Protein AF-A0A485B9A1-F1 (afdb_monomer_lite)

Secondary structure (DSSP, 8-state):
--TTHHHHHHHHHHTGGG-EEE---TTPPPPTT-EE-SS-EEEEEEES-EEETTS-GGG-EE-TTEEEEE-TT-EE-EE--SSEEEEEEEE-SSEEEEEEEEE-SS-EEEEEEEEE--S-THHHHHHHHHHHHTTS--HHHHHHHHHHHHGGG-

Foldseek 3Di:
DPPCQVVLLVVCLVCLVLAWEDEFDPPDDADPPWDAAQFKKKKAWCADKKFKPRHDPVDRIHHHNYIYIYHGGGTIDIDDPAWTKIWMWTDDPFKIKIWIWTDHPPDIDIDIDIDTPPDDCVLVVLSVVCVVCSVPPDRVSNSVSVSVNSVVVD

Radius of gyration: 14.57 Å; chains: 1; bounding box: 28×36×38 Å

Structure (mmCIF, N/CA/C/O backbone):
data_AF-A0A485B9A1-F1
#
_entry.id   AF-A0A485B9A1-F1
#
loop_
_atom_site.group_PDB
_atom_site.id
_atom_site.type_symbol
_atom_site.label_atom_id
_atom_site.label_alt_id
_atom_site.label_comp_id
_atom_site.label_asym_id
_atom_site.label_entity_id
_atom_site.label_seq_id
_atom_site.pdbx_PDB_ins_code
_atom_site.Cartn_x
_atom_site.Cartn_y
_atom_site.Cartn_z
_atom_site.occupancy
_atom_site.B_iso_or_equiv
_atom_site.auth_seq_id
_atom_site.auth_comp_id
_atom_site.auth_asym_id
_atom_site.auth_atom_id
_atom_site.pdbx_PDB_model_num
ATOM 1 N N . MET A 1 1 ? 5.582 -11.482 15.098 1.00 77.75 1 MET A N 1
ATOM 2 C CA . MET A 1 1 ? 4.990 -12.061 13.875 1.00 77.75 1 MET A CA 1
ATOM 3 C C . MET A 1 1 ? 3.576 -11.532 13.826 1.00 77.75 1 MET A C 1
ATOM 5 O O . MET A 1 1 ? 2.933 -11.562 14.865 1.00 77.75 1 MET A O 1
ATOM 9 N N . ILE A 1 2 ? 3.158 -10.966 12.702 1.00 90.38 2 ILE A N 1
ATOM 10 C CA . ILE A 1 2 ? 1.819 -10.395 12.544 1.00 90.38 2 ILE A CA 1
ATOM 11 C C . ILE A 1 2 ? 0.870 -11.570 12.298 1.00 90.38 2 ILE A C 1
ATOM 13 O O . ILE A 1 2 ? 0.998 -12.242 11.274 1.00 90.38 2 ILE A O 1
ATOM 17 N N . ALA A 1 3 ? -0.001 -11.875 13.260 1.00 89.00 3 ALA A N 1
ATOM 18 C CA . ALA A 1 3 ? -0.775 -13.119 13.260 1.00 89.00 3 ALA A CA 1
ATOM 19 C C . ALA A 1 3 ? -1.808 -13.186 12.121 1.00 89.00 3 ALA A C 1
ATOM 21 O O . ALA A 1 3 ? -1.999 -14.241 11.525 1.00 89.00 3 ALA A O 1
ATOM 22 N N . ASP A 1 4 ? -2.424 -12.053 11.793 1.00 92.69 4 ASP A N 1
ATOM 23 C CA . ASP A 1 4 ? -3.488 -11.910 10.795 1.00 92.69 4 ASP A CA 1
ATOM 24 C C . ASP A 1 4 ? -2.976 -11.543 9.389 1.00 92.69 4 ASP A C 1
ATOM 26 O O . ASP A 1 4 ? -3.759 -11.422 8.447 1.00 92.69 4 ASP A O 1
ATOM 30 N N . LEU A 1 5 ? -1.656 -11.404 9.203 1.00 93.69 5 LEU A N 1
ATOM 31 C CA . LEU A 1 5 ? -1.070 -11.017 7.915 1.00 93.69 5 LEU A CA 1
ATOM 32 C C . LEU A 1 5 ? -1.454 -11.957 6.753 1.00 93.69 5 LEU A C 1
ATOM 34 O O 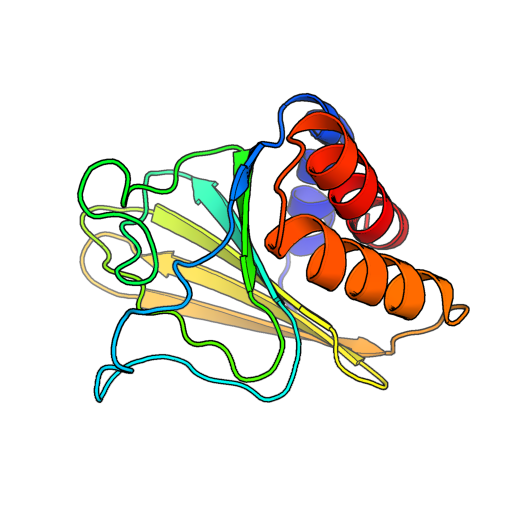. LEU A 1 5 ? -1.825 -11.433 5.701 1.00 93.69 5 LEU A O 1
ATOM 38 N N . PRO A 1 6 ? -1.406 -13.301 6.888 1.00 93.44 6 PRO A N 1
ATOM 39 C CA . PRO A 1 6 ? -1.796 -14.196 5.794 1.00 93.44 6 PRO A CA 1
ATOM 40 C C . PRO A 1 6 ? -3.261 -14.017 5.375 1.00 93.44 6 PRO A C 1
ATOM 42 O O . PRO A 1 6 ? -3.566 -13.983 4.185 1.00 93.44 6 PRO A O 1
ATOM 45 N N . GLU A 1 7 ? -4.164 -13.834 6.341 1.00 94.56 7 GLU A N 1
ATOM 46 C CA . GLU A 1 7 ? -5.589 -13.612 6.077 1.00 94.56 7 GLU A CA 1
ATOM 47 C C . GLU A 1 7 ? -5.821 -12.289 5.336 1.00 94.56 7 GLU A C 1
ATOM 49 O O . GLU A 1 7 ? -6.559 -12.242 4.349 1.00 94.56 7 GLU A O 1
ATOM 54 N N . ILE A 1 8 ? -5.134 -11.224 5.760 1.00 94.38 8 ILE A N 1
ATOM 55 C CA . ILE A 1 8 ? -5.189 -9.916 5.102 1.00 94.38 8 ILE A CA 1
ATOM 56 C C . ILE A 1 8 ? -4.702 -10.011 3.652 1.00 94.38 8 ILE A C 1
ATOM 58 O O . ILE A 1 8 ? -5.369 -9.502 2.750 1.00 94.38 8 ILE A O 1
ATOM 62 N N . LEU A 1 9 ? -3.564 -10.668 3.409 1.00 93.69 9 LEU A N 1
ATOM 63 C CA . LEU A 1 9 ? -3.001 -10.814 2.064 1.00 93.69 9 LEU A CA 1
ATOM 64 C C . LEU A 1 9 ? -3.911 -11.656 1.163 1.00 93.69 9 LEU A C 1
ATOM 66 O O . LEU A 1 9 ? -4.192 -11.252 0.035 1.00 93.69 9 LEU A O 1
ATOM 70 N N . HIS A 1 10 ? -4.448 -12.765 1.675 1.00 94.44 10 HIS A N 1
ATOM 71 C CA . HIS A 1 10 ? -5.416 -13.593 0.957 1.00 94.44 10 HIS A CA 1
ATOM 72 C C . HIS A 1 10 ? -6.684 -12.808 0.584 1.00 94.44 10 HIS A C 1
ATOM 74 O O . HIS A 1 10 ? -7.158 -12.886 -0.552 1.00 94.44 10 HIS A O 1
ATOM 80 N N . ARG A 1 11 ? -7.218 -11.990 1.503 1.00 93.56 11 ARG A N 1
ATOM 81 C CA . ARG A 1 11 ? -8.359 -11.106 1.220 1.00 93.56 11 ARG A CA 1
ATOM 82 C C . ARG A 1 11 ? -8.040 -10.108 0.105 1.00 93.56 11 ARG A C 1
ATOM 84 O O . ARG A 1 11 ? -8.830 -9.982 -0.827 1.00 93.56 11 ARG A O 1
ATOM 91 N N . LEU A 1 12 ? -6.883 -9.445 0.167 1.00 93.25 12 LEU A N 1
ATOM 92 C CA . LEU A 1 12 ? -6.461 -8.471 -0.847 1.00 93.25 12 LEU A CA 1
ATOM 93 C C . LEU A 1 12 ? -6.293 -9.102 -2.236 1.00 93.25 12 LEU A C 1
ATOM 95 O O . LEU A 1 12 ? -6.678 -8.495 -3.231 1.00 93.25 12 LEU A O 1
ATOM 99 N N . VAL A 1 13 ? -5.759 -10.325 -2.314 1.00 93.06 13 VAL A N 1
ATOM 100 C CA . VAL A 1 13 ? -5.622 -11.056 -3.584 1.00 93.06 13 VAL A CA 1
ATOM 101 C C . VAL A 1 13 ? -6.986 -11.452 -4.157 1.00 93.06 13 VAL A C 1
ATOM 103 O O . VAL A 1 13 ? -7.207 -11.311 -5.360 1.00 93.06 13 VAL A O 1
ATOM 106 N N . ASN A 1 14 ? -7.932 -11.877 -3.317 1.00 93.44 14 ASN A N 1
ATOM 107 C CA . ASN A 1 14 ? -9.287 -12.219 -3.766 1.00 93.44 14 ASN A CA 1
ATOM 108 C C . ASN A 1 14 ? -10.130 -10.997 -4.161 1.00 93.44 14 ASN A C 1
ATOM 110 O O . ASN A 1 14 ? -11.070 -11.127 -4.939 1.00 93.44 14 ASN A O 1
ATOM 114 N N . GLN A 1 15 ? -9.790 -9.812 -3.654 1.00 91.81 15 GLN A N 1
ATOM 115 C CA . GLN A 1 15 ? -10.445 -8.541 -3.979 1.00 91.81 15 GLN A CA 1
ATOM 116 C C . GLN A 1 15 ? -9.631 -7.699 -4.973 1.00 91.81 15 GLN A C 1
ATOM 118 O O . GLN A 1 15 ? -9.868 -6.507 -5.136 1.00 91.81 15 GLN A O 1
ATOM 123 N N . GLN A 1 16 ? -8.662 -8.300 -5.666 1.00 90.44 16 GLN A N 1
ATOM 124 C CA . GLN A 1 16 ? -7.720 -7.557 -6.504 1.00 90.44 16 GLN A CA 1
ATOM 125 C C . GLN A 1 16 ? -8.392 -6.739 -7.625 1.00 90.44 16 GLN A C 1
ATOM 127 O O . GLN A 1 16 ? -7.853 -5.715 -8.042 1.00 90.44 16 GLN A O 1
ATOM 132 N N . ASP A 1 17 ? -9.569 -7.165 -8.090 1.00 90.94 17 ASP A N 1
ATOM 133 C CA . ASP A 1 17 ? -10.323 -6.502 -9.159 1.00 90.94 17 ASP A CA 1
ATOM 134 C C . ASP A 1 17 ? -11.004 -5.205 -8.696 1.00 90.94 17 ASP A C 1
ATOM 136 O O . ASP A 1 17 ? -11.312 -4.345 -9.524 1.00 90.94 17 ASP A O 1
ATOM 140 N N . THR A 1 18 ? -11.184 -5.023 -7.383 1.00 91.31 18 THR A N 1
ATOM 141 C CA . THR A 1 18 ? -11.753 -3.803 -6.790 1.00 91.31 18 THR A CA 1
ATOM 142 C C . THR A 1 18 ? -10.686 -2.801 -6.358 1.00 91.31 18 THR A C 1
ATOM 144 O O . THR A 1 18 ? -11.031 -1.702 -5.925 1.00 91.31 18 THR A O 1
ATOM 147 N N . LEU A 1 19 ? -9.397 -3.149 -6.477 1.00 93.75 19 LEU A N 1
ATOM 148 C CA . LEU A 1 19 ? -8.312 -2.268 -6.058 1.00 93.75 19 LEU A CA 1
ATOM 149 C C . LEU A 1 19 ? -8.233 -1.019 -6.938 1.00 93.75 19 LEU A C 1
ATOM 151 O O . LEU A 1 19 ? -8.270 -1.092 -8.168 1.00 93.75 19 LEU A O 1
ATOM 155 N N . GLN A 1 20 ? -8.049 0.129 -6.295 1.00 94.62 20 GLN A N 1
ATOM 156 C CA . GLN A 1 20 ? -7.828 1.408 -6.960 1.00 94.62 20 GLN A CA 1
ATOM 157 C C . GLN A 1 20 ? -6.448 1.930 -6.585 1.00 94.62 20 GLN A C 1
ATOM 159 O O . GLN A 1 20 ? -6.179 2.238 -5.424 1.00 94.62 20 GLN A O 1
ATOM 164 N N . VAL A 1 21 ? -5.558 2.007 -7.569 1.00 96.38 21 VAL A N 1
ATOM 165 C CA . VAL A 1 21 ? -4.179 2.441 -7.339 1.00 96.38 21 VAL A CA 1
ATOM 166 C C . VAL A 1 21 ? -4.095 3.954 -7.461 1.00 96.38 21 VAL A C 1
ATOM 168 O O . VAL A 1 21 ? -4.530 4.530 -8.456 1.00 96.38 21 VAL A O 1
ATOM 171 N N . ARG A 1 22 ? -3.517 4.585 -6.443 1.00 95.38 22 ARG A N 1
ATOM 172 C CA . ARG A 1 22 ? -3.261 6.020 -6.371 1.00 95.38 22 ARG A CA 1
ATOM 173 C C . ARG A 1 22 ? -1.764 6.281 -6.304 1.00 95.38 22 ARG A C 1
ATOM 175 O O . ARG A 1 22 ? -0.989 5.435 -5.852 1.00 95.38 22 ARG A O 1
ATOM 182 N N . PHE A 1 23 ? -1.374 7.470 -6.737 1.00 93.56 23 PHE A N 1
ATOM 183 C CA . PHE A 1 23 ? 0.011 7.920 -6.773 1.00 93.56 23 PHE A CA 1
ATOM 184 C C . PHE A 1 23 ? 0.113 9.285 -6.076 1.00 93.56 23 PHE A C 1
ATOM 186 O O . PHE A 1 23 ? -0.788 10.104 -6.261 1.00 93.56 23 PHE A O 1
ATOM 193 N N . PRO A 1 24 ? 1.167 9.541 -5.279 1.00 89.44 24 PRO A N 1
ATOM 194 C CA . PRO A 1 24 ? 1.407 10.858 -4.698 1.00 89.44 24 PRO A CA 1
ATOM 195 C C . PRO A 1 24 ? 1.596 11.941 -5.765 1.00 89.44 24 PRO A C 1
ATOM 197 O O . PRO A 1 24 ? 2.130 11.671 -6.843 1.00 89.44 24 PRO A O 1
ATOM 200 N N . GLU A 1 25 ? 1.249 13.181 -5.432 1.00 83.81 25 GLU A N 1
ATOM 201 C CA . GLU A 1 25 ? 1.547 14.339 -6.267 1.00 83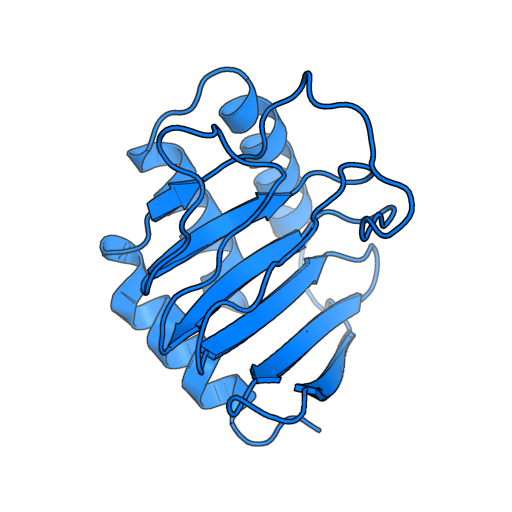.81 25 GLU A CA 1
ATOM 202 C C . GLU A 1 25 ? 3.058 14.640 -6.276 1.00 83.81 25 GLU A C 1
ATOM 204 O O . GLU A 1 25 ? 3.709 14.669 -5.224 1.00 83.81 25 GLU A O 1
ATOM 209 N N . PRO A 1 26 ? 3.656 14.879 -7.456 1.00 67.06 26 PRO A N 1
ATOM 210 C CA . PRO A 1 26 ? 5.099 15.048 -7.587 1.00 67.06 26 PRO A CA 1
ATOM 211 C C . PRO A 1 26 ? 5.632 16.373 -7.021 1.00 67.06 26 PRO A C 1
ATOM 213 O O . PRO A 1 26 ? 6.800 16.401 -6.623 1.00 67.06 26 PRO A O 1
ATOM 216 N N . ASP A 1 27 ? 4.800 17.418 -6.954 1.00 70.88 27 ASP A N 1
ATOM 217 C CA . ASP A 1 27 ? 5.230 18.810 -6.739 1.00 70.88 27 ASP A CA 1
ATOM 218 C C . ASP A 1 27 ? 5.036 19.331 -5.304 1.00 70.88 27 ASP A C 1
ATOM 220 O O . ASP A 1 27 ? 5.295 20.500 -5.014 1.00 70.88 27 ASP A O 1
ATOM 224 N N . VAL A 1 28 ? 4.624 18.474 -4.366 1.00 77.75 28 VAL A N 1
ATOM 225 C CA . VAL A 1 28 ? 4.425 18.887 -2.972 1.00 77.75 28 VAL A CA 1
ATOM 226 C C . VAL A 1 28 ? 5.754 18.844 -2.205 1.00 77.75 28 VAL A C 1
ATOM 228 O O . VAL A 1 28 ? 6.434 17.812 -2.125 1.00 77.75 28 VAL A O 1
ATOM 231 N N . SER A 1 29 ? 6.133 19.982 -1.609 1.00 84.12 29 SER A N 1
ATOM 232 C CA . SER A 1 29 ? 7.326 20.104 -0.761 1.00 84.12 29 SER A CA 1
ATOM 233 C C . SER A 1 29 ? 7.292 19.094 0.382 1.00 84.12 29 SER A C 1
ATOM 235 O O . SER A 1 29 ? 6.259 18.968 1.033 1.00 84.12 29 SER A O 1
ATOM 237 N N . VAL A 1 30 ? 8.419 18.431 0.663 1.00 88.25 30 VAL A N 1
ATOM 238 C CA . VAL A 1 30 ? 8.513 17.412 1.722 1.00 88.25 30 VAL A CA 1
ATOM 239 C C . VAL A 1 30 ? 8.313 18.062 3.101 1.00 88.25 30 VAL A C 1
ATOM 241 O O . VAL A 1 30 ? 9.150 18.877 3.495 1.00 88.25 30 VAL A O 1
ATOM 244 N N . PRO A 1 31 ? 7.258 17.706 3.854 1.00 89.00 31 PRO A N 1
ATOM 245 C CA . PRO A 1 31 ? 7.067 18.195 5.220 1.00 89.00 31 PRO A CA 1
ATOM 246 C C . PRO A 1 31 ? 8.084 17.597 6.205 1.00 89.00 31 PRO A C 1
ATOM 248 O O . PRO A 1 31 ? 8.596 16.502 5.989 1.00 89.00 31 PRO A O 1
ATOM 251 N N . GLU A 1 32 ? 8.321 18.271 7.333 1.00 87.31 32 GLU A N 1
ATOM 252 C CA . GLU A 1 32 ? 9.301 17.851 8.354 1.00 87.31 32 GLU A CA 1
ATOM 253 C C . GLU A 1 32 ? 9.033 16.447 8.922 1.00 87.31 32 GLU A C 1
ATOM 255 O O . GLU A 1 32 ? 9.948 15.639 9.059 1.00 87.31 32 GLU A O 1
ATOM 260 N N . LEU A 1 33 ? 7.767 16.130 9.205 1.00 89.06 33 LEU A N 1
ATOM 261 C CA . LEU A 1 33 ? 7.356 14.852 9.801 1.00 89.06 33 LEU A CA 1
ATOM 262 C C . LEU A 1 33 ? 7.037 13.770 8.761 1.00 89.06 33 LEU A C 1
ATOM 264 O O . LEU A 1 33 ? 6.474 12.728 9.097 1.00 89.06 33 LEU A O 1
ATOM 268 N N . ALA A 1 34 ? 7.351 14.017 7.490 1.00 91.12 34 ALA A N 1
ATOM 269 C CA . ALA A 1 34 ? 7.000 13.102 6.424 1.00 91.12 34 ALA A CA 1
ATOM 270 C C . ALA A 1 34 ? 7.841 11.825 6.473 1.00 91.12 34 ALA A C 1
ATOM 272 O O . ALA A 1 34 ? 9.067 11.837 6.612 1.00 91.12 34 ALA A O 1
ATOM 273 N N . TYR A 1 35 ? 7.172 10.696 6.289 1.00 90.00 35 TYR A N 1
ATOM 274 C CA . TYR A 1 35 ? 7.820 9.408 6.187 1.00 90.00 35 TYR A CA 1
ATOM 275 C C . TYR A 1 35 ? 8.446 9.243 4.802 1.00 90.00 35 TYR A C 1
ATOM 277 O O . TYR A 1 35 ? 7.752 9.190 3.787 1.00 90.00 35 TYR A O 1
ATOM 285 N N . LYS A 1 36 ? 9.777 9.142 4.746 1.00 91.56 36 LYS A N 1
ATOM 286 C CA . LYS A 1 36 ? 10.545 8.985 3.506 1.00 91.56 36 LYS A CA 1
ATOM 287 C C . LYS A 1 36 ? 11.555 7.856 3.651 1.00 91.56 36 LYS A C 1
ATOM 289 O O . LYS A 1 36 ? 12.417 7.885 4.524 1.00 91.56 36 LYS A O 1
ATOM 294 N N . VAL A 1 37 ? 11.473 6.872 2.758 1.00 90.62 37 VAL A N 1
ATOM 295 C CA . VAL A 1 37 ? 12.354 5.695 2.754 1.00 90.62 37 VAL A CA 1
ATOM 296 C C . VAL A 1 37 ? 12.931 5.426 1.363 1.00 90.62 37 VAL A C 1
ATOM 298 O O . VAL A 1 37 ? 12.311 5.788 0.363 1.00 90.62 37 VAL A O 1
ATOM 301 N N . PRO A 1 38 ? 14.105 4.772 1.258 1.00 92.31 38 PRO A N 1
ATOM 302 C CA . PRO A 1 38 ? 14.779 4.533 -0.022 1.00 92.31 38 PRO A CA 1
ATOM 303 C C . PRO A 1 38 ? 14.235 3.313 -0.789 1.00 92.31 38 PRO A C 1
ATOM 305 O O . PRO A 1 38 ? 14.885 2.827 -1.714 1.00 92.31 38 PRO A O 1
ATOM 308 N N . PHE A 1 39 ? 13.066 2.792 -0.410 1.00 91.38 39 PHE A N 1
ATOM 309 C CA . PHE A 1 39 ? 12.440 1.619 -1.022 1.00 91.38 39 PHE A CA 1
ATOM 310 C C . PHE A 1 39 ? 11.019 1.965 -1.479 1.00 91.38 39 PHE A C 1
ATOM 312 O O . PHE A 1 39 ? 10.358 2.759 -0.802 1.00 91.38 39 PHE A O 1
ATOM 319 N N . PRO A 1 40 ? 10.540 1.395 -2.599 1.00 95.12 40 PRO A N 1
ATOM 320 C CA . PRO A 1 40 ? 9.155 1.571 -2.998 1.00 95.12 40 PRO A CA 1
ATOM 321 C C . PRO A 1 40 ? 8.232 0.817 -2.040 1.00 95.12 40 PRO A C 1
ATOM 323 O O . PRO A 1 40 ? 8.624 -0.194 -1.440 1.00 95.12 40 PRO A O 1
ATOM 326 N N . ARG A 1 41 ? 7.010 1.323 -1.892 1.00 95.69 41 ARG A N 1
ATOM 327 C CA . ARG A 1 41 ? 6.026 0.795 -0.948 1.00 95.69 41 ARG A CA 1
ATOM 328 C C . ARG A 1 41 ? 4.607 0.883 -1.487 1.00 95.69 41 ARG A C 1
ATOM 330 O O . ARG A 1 41 ? 4.296 1.773 -2.276 1.00 95.69 41 ARG A O 1
ATOM 337 N N . LEU A 1 42 ? 3.778 -0.054 -1.050 1.00 96.94 42 LEU A N 1
ATOM 338 C CA . LEU A 1 42 ?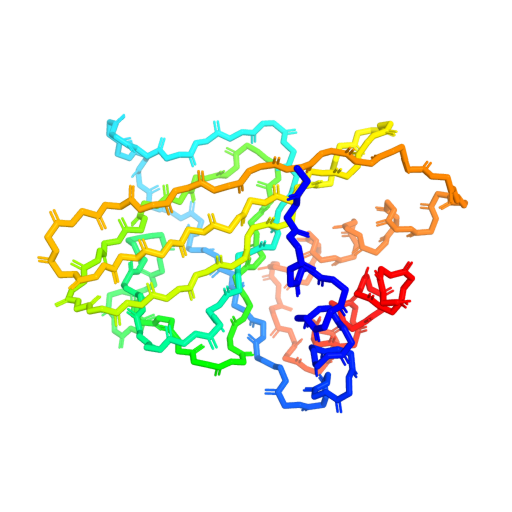 2.327 0.028 -1.165 1.00 96.94 42 LEU A CA 1
ATOM 339 C C . LEU A 1 42 ? 1.778 0.353 0.219 1.00 96.94 42 LEU A C 1
ATOM 341 O O . LEU A 1 42 ? 2.109 -0.355 1.167 1.00 96.94 42 LEU A O 1
ATOM 345 N N . GLU A 1 43 ? 0.955 1.388 0.318 1.00 96.81 43 GLU A N 1
ATOM 346 C CA . GLU A 1 43 ? 0.154 1.689 1.505 1.00 96.81 43 GLU A CA 1
ATOM 347 C C . GLU A 1 43 ? -1.302 1.356 1.182 1.00 96.81 43 GLU A C 1
ATOM 349 O O . GLU A 1 43 ? -1.847 1.843 0.193 1.00 96.81 43 GLU A O 1
ATOM 354 N N . ILE A 1 44 ? -1.922 0.489 1.977 1.00 96.25 44 ILE A N 1
ATOM 355 C CA . ILE A 1 44 ? -3.257 -0.052 1.706 1.00 96.25 44 ILE A CA 1
ATOM 356 C C . ILE A 1 44 ? -4.138 0.205 2.919 1.00 96.25 44 ILE A C 1
ATOM 358 O O . ILE A 1 44 ? -3.775 -0.191 4.026 1.00 96.25 44 ILE A O 1
ATOM 362 N N . VAL A 1 45 ? -5.303 0.820 2.721 1.00 95.44 45 VAL A N 1
ATOM 363 C CA . VAL A 1 45 ? -6.307 0.955 3.786 1.00 95.44 45 VAL A CA 1
ATOM 364 C C . VAL A 1 45 ? -7.063 -0.364 3.925 1.00 95.44 45 VAL A C 1
ATOM 366 O O . VAL A 1 45 ? -7.649 -0.869 2.966 1.00 95.44 45 VAL A O 1
ATOM 369 N N . LEU A 1 46 ? -7.005 -0.942 5.123 1.00 94.19 46 LEU A N 1
ATOM 370 C CA . LEU A 1 46 ? -7.652 -2.205 5.474 1.00 94.19 46 LEU A CA 1
ATOM 371 C C . LEU A 1 46 ? -9.040 -1.998 6.084 1.00 94.19 46 LEU A C 1
ATOM 373 O O . LEU A 1 46 ? -9.892 -2.865 5.919 1.00 94.19 46 LEU A O 1
ATOM 377 N N . ASP A 1 47 ? -9.229 -0.892 6.804 1.00 93.56 47 ASP A N 1
ATOM 378 C CA . ASP A 1 47 ? -10.488 -0.488 7.430 1.00 93.56 47 ASP A CA 1
ATOM 379 C C . ASP A 1 47 ? -10.475 1.019 7.725 1.00 93.56 47 ASP A C 1
ATOM 381 O O . ASP A 1 47 ? -9.403 1.595 7.949 1.00 93.56 47 ASP A O 1
ATOM 385 N N . GLY A 1 48 ? -11.657 1.634 7.754 1.00 94.19 48 GLY A N 1
ATOM 386 C CA . GLY A 1 48 ? -11.824 3.071 7.958 1.00 94.19 48 GLY A CA 1
ATOM 387 C C . GLY A 1 48 ? -11.324 3.910 6.781 1.00 94.19 48 GLY A C 1
ATOM 388 O O . GLY A 1 48 ? -11.343 3.483 5.623 1.00 94.19 48 GLY A O 1
ATOM 389 N N . GLU A 1 49 ? -10.881 5.125 7.089 1.00 95.00 49 GLU A N 1
ATOM 390 C CA . GLU A 1 49 ? -10.350 6.066 6.109 1.00 95.00 49 GLU A CA 1
ATOM 391 C C . GLU A 1 49 ? -9.075 6.725 6.634 1.00 95.00 49 GLU A C 1
ATOM 393 O O . GLU A 1 49 ? -8.918 6.954 7.836 1.00 95.00 49 GLU A O 1
ATOM 398 N N . LEU A 1 50 ? -8.164 7.051 5.724 1.00 95.31 50 LEU A N 1
ATOM 399 C CA . LEU A 1 50 ? -6.900 7.695 6.037 1.00 95.31 50 LEU A CA 1
ATOM 400 C C . LEU A 1 50 ? -6.696 8.890 5.119 1.00 95.31 50 LEU A C 1
ATOM 402 O O . LEU A 1 50 ? -6.668 8.736 3.903 1.00 95.31 50 LEU A O 1
ATOM 406 N N . LYS A 1 51 ? -6.466 10.072 5.679 1.00 95.00 51 LYS A N 1
ATOM 407 C CA . LYS A 1 51 ? -6.066 11.220 4.871 1.00 95.00 51 LYS A CA 1
ATOM 408 C C . LYS A 1 51 ? -4.559 11.178 4.614 1.00 95.00 51 LYS A C 1
ATOM 410 O O . LYS A 1 51 ? -3.784 10.913 5.525 1.00 95.00 51 LYS A O 1
ATOM 415 N N . GLU A 1 52 ? -4.123 11.460 3.393 1.00 94.19 52 GLU A N 1
ATOM 416 C CA . GLU A 1 52 ? -2.710 11.489 3.003 1.00 94.19 52 GLU A CA 1
ATOM 417 C C . GLU A 1 52 ? -2.356 12.853 2.401 1.00 94.19 52 GLU A C 1
ATOM 419 O O . GLU A 1 52 ? -2.912 13.262 1.382 1.00 94.19 52 GLU A O 1
ATOM 424 N N . ARG A 1 53 ? -1.402 13.567 3.014 1.00 91.19 53 ARG A N 1
ATOM 425 C CA . ARG A 1 53 ? -1.004 14.906 2.538 1.00 91.19 53 ARG A CA 1
ATOM 426 C C . ARG A 1 53 ? -0.242 14.901 1.217 1.00 91.19 53 ARG A C 1
ATOM 428 O O . ARG A 1 53 ? -0.157 15.942 0.578 1.00 91.19 53 ARG A O 1
ATOM 435 N N . GLY A 1 54 ? 0.348 13.775 0.833 1.00 87.56 54 GLY A N 1
ATOM 436 C CA . GLY A 1 54 ? 1.002 13.607 -0.460 1.00 87.56 54 GLY A CA 1
ATOM 437 C C . GLY A 1 54 ? 0.029 13.474 -1.633 1.00 87.56 54 GLY A C 1
ATOM 438 O O . GLY A 1 54 ? 0.493 13.311 -2.755 1.00 87.56 54 GLY A O 1
ATOM 439 N N . LEU A 1 55 ? -1.288 13.497 -1.404 1.00 90.31 55 LEU A N 1
ATOM 440 C CA . LEU A 1 55 ? -2.328 13.417 -2.435 1.00 90.31 55 LEU A CA 1
ATOM 441 C C . LEU A 1 55 ? -2.964 14.792 -2.719 1.00 90.31 55 LEU A C 1
ATOM 443 O O . LEU A 1 55 ? -2.870 15.687 -1.874 1.00 90.31 55 LEU A O 1
ATOM 447 N N . PRO A 1 56 ? -3.652 14.956 -3.871 1.00 86.94 56 PRO A N 1
ATOM 448 C CA . PRO A 1 56 ? -4.332 16.203 -4.217 1.00 86.94 56 PRO A CA 1
ATOM 449 C C . PRO A 1 56 ? -5.301 16.647 -3.122 1.00 86.94 56 PRO A C 1
ATOM 451 O O . PRO A 1 56 ? -6.055 15.832 -2.592 1.00 86.94 56 PRO A O 1
ATOM 454 N N . LEU A 1 57 ? -5.364 17.948 -2.821 1.00 83.62 57 LEU A N 1
ATOM 455 C CA . LEU A 1 57 ? -6.263 18.469 -1.777 1.00 83.62 57 LEU A CA 1
ATOM 456 C C . LEU A 1 57 ? -7.740 18.125 -2.028 1.00 83.62 57 LEU A C 1
ATOM 458 O O . LEU A 1 57 ? -8.476 17.874 -1.075 1.00 83.62 57 LEU A O 1
ATOM 462 N N . SER A 1 58 ? -8.161 18.091 -3.296 1.00 85.06 58 SER A N 1
ATOM 463 C CA . SER A 1 58 ? -9.522 17.730 -3.712 1.00 85.06 58 SER A CA 1
ATOM 464 C C . SER A 1 58 ? -9.866 16.254 -3.495 1.00 85.06 58 SER A C 1
ATOM 466 O O . SER A 1 58 ? -11.044 15.910 -3.488 1.00 85.06 58 SER A O 1
ATOM 468 N N . ASP A 1 59 ? -8.863 15.393 -3.325 1.00 89.31 59 ASP A N 1
ATOM 469 C CA . ASP A 1 59 ? -9.013 13.945 -3.204 1.00 89.31 59 ASP A CA 1
ATOM 470 C C . ASP A 1 59 ? -7.862 13.377 -2.356 1.00 89.31 59 ASP A C 1
ATOM 472 O O . ASP A 1 59 ? -7.044 12.579 -2.814 1.00 89.31 59 ASP A O 1
ATOM 476 N N . SER A 1 60 ? -7.748 13.847 -1.112 1.00 91.94 60 SER A N 1
ATOM 477 C CA . SER A 1 60 ? -6.664 13.459 -0.190 1.00 91.94 60 SER A CA 1
ATOM 478 C C . SER A 1 60 ? -7.018 12.265 0.700 1.00 91.94 60 SER A C 1
ATOM 480 O O . SER A 1 60 ? -6.185 11.817 1.486 1.00 91.94 60 SER A O 1
ATOM 482 N N . GLN A 1 61 ? -8.236 11.734 0.576 1.00 94.75 61 GLN A N 1
ATOM 483 C CA . GLN A 1 61 ? -8.714 10.606 1.367 1.00 94.75 61 GLN A CA 1
ATOM 484 C C . GLN A 1 61 ? -8.342 9.279 0.690 1.00 94.75 61 GLN A C 1
ATOM 486 O O . GLN A 1 61 ? -8.509 9.103 -0.519 1.00 94.75 61 GLN A O 1
ATOM 491 N N . LEU A 1 62 ? -7.844 8.339 1.485 1.00 95.25 62 LEU A N 1
ATOM 492 C CA . LEU A 1 62 ? -7.678 6.935 1.146 1.00 95.25 62 LEU A CA 1
ATOM 493 C C . LEU A 1 62 ? -8.734 6.120 1.890 1.00 95.25 62 LEU A C 1
ATOM 495 O O . LEU A 1 62 ? -8.912 6.261 3.098 1.00 95.25 62 LEU A O 1
ATOM 499 N N . THR A 1 63 ? -9.418 5.250 1.164 1.00 94.44 63 THR A N 1
ATOM 500 C CA . THR A 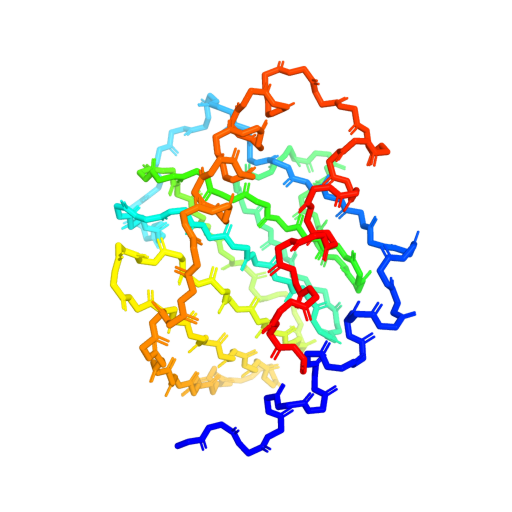1 63 ? -10.516 4.410 1.655 1.00 94.44 63 THR A CA 1
ATOM 501 C C . THR A 1 63 ? -10.245 2.939 1.339 1.00 94.44 63 THR A C 1
ATOM 503 O O . THR A 1 63 ? -9.249 2.596 0.694 1.00 94.44 63 THR A O 1
ATOM 506 N N . LEU A 1 64 ? -11.119 2.046 1.805 1.00 91.75 64 LEU A N 1
ATOM 507 C CA . LEU A 1 64 ? -11.001 0.606 1.579 1.00 91.75 64 LEU A CA 1
ATOM 508 C C . LEU A 1 64 ? -10.750 0.266 0.096 1.00 91.75 64 LEU A C 1
ATOM 510 O O . LEU A 1 64 ? -11.376 0.820 -0.803 1.00 91.75 64 LEU A O 1
ATOM 514 N N . SER A 1 65 ? -9.867 -0.702 -0.162 1.00 86.50 65 SER A N 1
ATOM 515 C CA . SER A 1 65 ? -9.420 -1.111 -1.510 1.00 86.50 65 SER A CA 1
ATOM 516 C C . SER A 1 65 ? -8.580 -0.074 -2.268 1.00 86.50 65 SER A C 1
ATOM 518 O O . SER A 1 65 ? -8.125 -0.365 -3.376 1.00 86.50 65 SER A O 1
ATOM 520 N N . GLN A 1 66 ? -8.316 1.107 -1.703 1.00 93.38 66 GLN A N 1
ATOM 521 C CA . GLN A 1 66 ? -7.360 2.037 -2.292 1.00 93.38 66 GLN A CA 1
ATOM 522 C C . GLN A 1 66 ? -5.934 1.681 -1.870 1.00 93.38 66 GLN A C 1
ATOM 524 O O . GLN A 1 66 ? -5.644 1.388 -0.707 1.00 93.38 66 GLN A O 1
ATOM 529 N N . VAL A 1 67 ? -5.044 1.696 -2.857 1.00 96.12 67 VAL A N 1
ATOM 530 C CA . VAL A 1 67 ? -3.630 1.367 -2.712 1.00 96.12 67 VAL A CA 1
ATOM 531 C C . VAL A 1 67 ? -2.820 2.568 -3.157 1.00 96.12 67 VAL A C 1
ATOM 533 O O . VAL A 1 67 ? -2.811 2.904 -4.337 1.00 96.12 67 VAL A O 1
ATOM 536 N N . LEU A 1 68 ? -2.107 3.204 -2.240 1.00 96.94 68 LEU A N 1
ATOM 537 C CA . LEU A 1 68 ? -1.147 4.239 -2.585 1.00 96.94 68 LEU A CA 1
ATOM 538 C C . LEU A 1 68 ? 0.198 3.587 -2.914 1.00 96.94 68 LEU A C 1
ATOM 540 O O . LEU A 1 68 ? 0.856 3.021 -2.039 1.00 96.94 68 LEU A O 1
ATOM 544 N N . TYR A 1 69 ? 0.629 3.682 -4.170 1.00 97.25 69 TYR A N 1
ATOM 545 C CA . TYR A 1 69 ? 1.988 3.315 -4.551 1.00 97.25 69 TYR A CA 1
ATOM 546 C C . TYR A 1 69 ? 2.924 4.504 -4.374 1.00 97.25 69 TYR A C 1
ATOM 548 O O . TYR A 1 69 ? 2.762 5.540 -5.015 1.00 97.25 69 TYR A O 1
ATOM 556 N N . VAL A 1 70 ? 3.953 4.335 -3.548 1.00 95.31 70 VAL A N 1
ATOM 557 C CA . VAL A 1 70 ? 4.946 5.377 -3.294 1.00 95.31 70 VAL A CA 1
ATOM 558 C C . VAL A 1 70 ? 6.308 4.912 -3.779 1.00 95.31 70 VAL A C 1
ATOM 560 O O . VAL A 1 70 ? 6.863 3.922 -3.291 1.00 95.31 70 VAL A O 1
ATOM 563 N N . GLN A 1 71 ? 6.869 5.653 -4.732 1.00 94.56 71 GLN A N 1
ATOM 564 C CA . GLN A 1 71 ? 8.189 5.371 -5.288 1.00 94.56 71 GLN A CA 1
ATOM 565 C C . GLN A 1 71 ? 9.287 5.498 -4.219 1.00 94.56 71 GLN A C 1
ATOM 567 O O . GLN A 1 71 ? 9.154 6.212 -3.218 1.00 94.56 71 GLN A O 1
ATOM 572 N N . ALA A 1 72 ? 10.421 4.838 -4.456 1.00 93.44 72 ALA A N 1
ATOM 573 C CA . ALA A 1 72 ? 11.600 4.982 -3.607 1.00 93.44 72 ALA A CA 1
ATOM 574 C C . ALA A 1 72 ? 12.021 6.458 -3.494 1.00 93.44 72 ALA A C 1
ATOM 576 O O . ALA A 1 72 ? 12.136 7.164 -4.492 1.00 93.44 72 ALA A O 1
ATOM 577 N N . GLY A 1 73 ? 12.255 6.932 -2.269 1.00 91.31 73 GLY A N 1
ATOM 578 C CA . GLY A 1 73 ? 12.644 8.318 -2.005 1.00 91.31 73 GLY A CA 1
ATOM 579 C C . GLY A 1 73 ? 11.497 9.335 -2.051 1.00 91.31 73 GLY A C 1
ATOM 580 O O . GLY A 1 73 ? 11.724 10.495 -1.704 1.00 91.31 73 GLY A O 1
ATOM 581 N N . LYS A 1 74 ? 10.272 8.932 -2.409 1.00 91.81 74 LYS A N 1
ATOM 582 C CA . LYS A 1 74 ? 9.072 9.758 -2.225 1.00 91.81 74 LYS A CA 1
ATOM 583 C C . LYS A 1 74 ? 8.537 9.611 -0.799 1.00 91.81 74 LYS A C 1
ATOM 585 O O . LYS A 1 74 ? 8.820 8.628 -0.098 1.00 91.81 74 LYS A O 1
ATOM 590 N N . TRP A 1 75 ? 7.808 10.622 -0.350 1.00 92.44 75 TRP A N 1
ATOM 591 C CA . TRP A 1 75 ? 7.349 10.751 1.027 1.00 92.44 75 TRP A CA 1
ATOM 592 C C . TRP A 1 75 ? 5.839 10.514 1.143 1.00 92.44 75 TRP A C 1
ATOM 594 O O . TRP A 1 75 ? 5.121 10.616 0.155 1.00 92.44 75 TRP A O 1
ATOM 604 N N . THR A 1 76 ? 5.396 10.156 2.343 1.00 92.38 76 THR A N 1
ATOM 605 C CA . THR A 1 76 ? 3.986 10.100 2.756 1.00 92.38 76 THR A CA 1
ATOM 606 C C . THR A 1 76 ? 3.842 10.767 4.112 1.00 92.38 76 THR A C 1
ATOM 608 O O . THR A 1 76 ? 4.797 10.813 4.889 1.00 92.38 76 THR A O 1
ATOM 611 N N . LEU A 1 77 ? 2.672 11.310 4.401 1.00 93.44 77 LEU A N 1
ATOM 612 C CA . LEU A 1 77 ? 2.334 11.873 5.696 1.00 93.44 77 LEU A CA 1
ATOM 613 C C . LEU A 1 77 ? 0.866 11.540 6.001 1.00 93.44 77 LEU A C 1
ATOM 615 O O . LEU A 1 77 ? -0.018 12.359 5.723 1.00 93.44 77 LEU A O 1
ATOM 619 N N . PRO A 1 78 ? 0.620 10.334 6.550 1.00 93.25 78 PRO A N 1
ATOM 620 C CA . PRO A 1 78 ? -0.715 9.893 6.922 1.00 93.25 78 PRO A CA 1
ATOM 621 C C . PRO A 1 78 ? -1.259 10.730 8.085 1.00 93.25 78 PRO A C 1
ATOM 623 O O . PRO A 1 78 ? -0.590 10.923 9.102 1.00 93.25 78 PRO A O 1
ATOM 626 N N . GLU A 1 79 ? -2.496 11.192 7.947 1.00 93.50 79 GLU A N 1
ATOM 627 C CA . GLU A 1 79 ? -3.266 11.909 8.957 1.00 93.50 79 GLU A CA 1
ATOM 628 C C . GLU A 1 79 ? -4.462 11.052 9.387 1.00 93.50 79 GLU A C 1
ATOM 630 O O .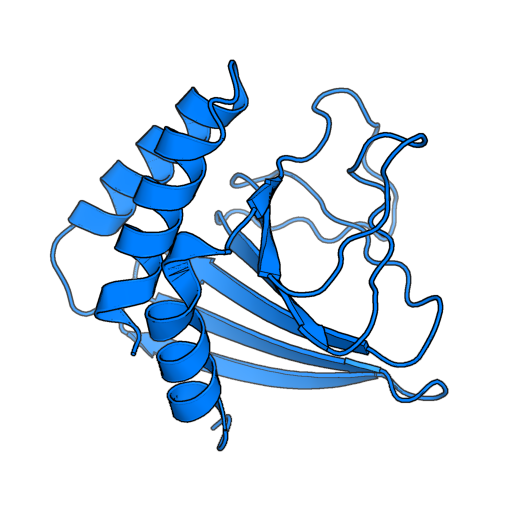 GLU A 1 79 ? -5.411 10.836 8.631 1.00 93.50 79 GLU A O 1
ATOM 635 N N . TRP A 1 80 ? -4.424 10.571 10.629 1.00 93.88 80 TRP A N 1
ATOM 636 C CA . TRP A 1 80 ? -5.508 9.792 11.221 1.00 93.88 80 TRP A CA 1
ATOM 637 C C . TRP A 1 80 ? -6.643 10.725 11.653 1.00 93.88 80 TRP A C 1
ATOM 639 O O . TRP A 1 80 ? -6.540 11.413 12.668 1.00 93.88 80 TRP A O 1
ATOM 649 N N . THR A 1 81 ? -7.724 10.770 10.876 1.00 91.50 81 THR A N 1
ATOM 650 C CA . THR A 1 81 ? -8.912 11.594 11.170 1.00 91.50 81 THR A CA 1
ATOM 651 C C . THR A 1 81 ? -9.982 10.841 11.963 1.00 91.50 81 THR A C 1
ATOM 653 O O . THR A 1 81 ? -10.871 11.459 12.544 1.00 91.50 81 THR A O 1
ATOM 656 N N . GLY A 1 82 ? -9.883 9.515 12.024 1.00 94.56 82 GLY A N 1
ATOM 657 C CA . GLY A 1 82 ? -10.757 8.617 12.771 1.00 94.56 82 GLY A CA 1
ATOM 658 C C . GLY A 1 82 ? -10.134 7.222 12.863 1.00 94.56 82 GLY A C 1
ATOM 659 O O . GLY A 1 82 ? -9.047 7.019 12.314 1.00 94.56 82 GLY A O 1
ATOM 660 N N . PRO A 1 83 ? -10.768 6.274 13.578 1.00 96.50 83 PRO A N 1
ATOM 661 C CA . PRO A 1 83 ? -10.278 4.905 13.668 1.00 96.50 83 PRO A CA 1
ATOM 662 C C . PRO A 1 83 ? -10.087 4.287 12.281 1.00 96.50 83 PRO A C 1
ATOM 664 O O . PRO A 1 83 ? -10.991 4.343 11.449 1.00 96.50 83 PRO A O 1
ATOM 667 N N . ALA A 1 84 ? -8.904 3.733 12.033 1.00 96.38 84 ALA A N 1
ATOM 668 C CA . ALA A 1 84 ? -8.555 3.143 10.747 1.00 96.38 84 ALA A CA 1
ATOM 669 C C . ALA A 1 84 ? -7.391 2.164 10.896 1.00 96.38 84 ALA A C 1
ATOM 671 O O . ALA A 1 84 ? -6.620 2.213 11.863 1.00 96.38 84 ALA A O 1
ATOM 672 N N . SER A 1 85 ? -7.235 1.285 9.909 1.00 96.12 85 SER A N 1
ATOM 673 C CA . SER A 1 85 ? -6.087 0.388 9.836 1.00 96.12 85 SER A CA 1
ATOM 674 C C . SER A 1 85 ? -5.474 0.343 8.447 1.00 96.12 85 SER A C 1
ATOM 676 O O . SER A 1 85 ? -6.174 0.407 7.436 1.00 96.12 85 SER A O 1
ATOM 678 N N . THR A 1 86 ? -4.149 0.230 8.396 1.00 96.81 86 THR A N 1
ATOM 679 C CA . THR A 1 86 ? -3.385 0.195 7.150 1.00 96.81 86 THR A CA 1
ATOM 680 C C . THR A 1 86 ? -2.377 -0.942 7.133 1.00 96.81 86 THR A C 1
ATOM 682 O O . THR A 1 86 ? -1.870 -1.368 8.173 1.00 96.81 86 THR A O 1
ATOM 685 N N . LEU A 1 87 ? -2.074 -1.417 5.927 1.00 96.62 87 LEU A N 1
ATOM 686 C CA . LEU A 1 87 ? -0.958 -2.300 5.627 1.00 96.62 87 LEU A CA 1
ATOM 687 C C . LEU A 1 87 ? 0.037 -1.564 4.732 1.00 96.62 87 LEU A C 1
ATOM 689 O O . LEU A 1 87 ? -0.289 -1.211 3.599 1.00 96.62 87 LEU A O 1
ATOM 693 N N . SER A 1 88 ? 1.270 -1.427 5.206 1.00 96.38 88 SER A N 1
ATOM 694 C CA . SER A 1 88 ? 2.414 -1.024 4.393 1.00 96.38 88 SER A CA 1
ATOM 695 C C . SER A 1 88 ? 3.198 -2.257 3.954 1.00 96.38 88 SER A C 1
ATOM 697 O O . SER A 1 88 ? 3.646 -3.047 4.792 1.00 96.38 88 SER A O 1
ATOM 699 N N . ILE A 1 89 ? 3.432 -2.396 2.650 1.00 95.69 89 ILE A N 1
ATOM 700 C CA . ILE A 1 89 ? 4.327 -3.405 2.071 1.00 95.69 89 ILE A CA 1
ATOM 701 C C . ILE A 1 89 ? 5.546 -2.690 1.495 1.00 95.69 89 ILE A C 1
ATOM 703 O O . ILE A 1 89 ? 5.441 -1.965 0.509 1.00 95.69 89 ILE A O 1
ATOM 707 N N . LEU A 1 90 ? 6.713 -2.900 2.100 1.00 94.75 90 LEU A N 1
ATOM 708 C CA . LEU A 1 90 ? 7.986 -2.314 1.695 1.00 94.75 90 LEU A CA 1
ATOM 709 C C . LEU A 1 90 ? 8.784 -3.312 0.856 1.00 94.75 90 LEU A C 1
ATOM 711 O O . LEU A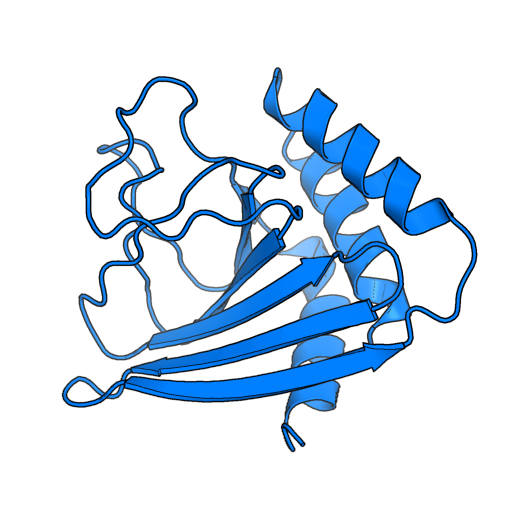 1 90 ? 9.129 -4.405 1.318 1.00 94.75 90 LEU A O 1
ATOM 715 N N . PHE A 1 91 ? 9.159 -2.911 -0.357 1.00 93.06 91 PHE A N 1
ATOM 716 C CA . PHE A 1 91 ? 9.880 -3.772 -1.291 1.00 93.06 91 PHE A CA 1
ATOM 717 C C . PHE A 1 91 ? 11.386 -3.515 -1.223 1.00 93.06 91 PHE A C 1
ATOM 719 O O . PHE A 1 91 ? 11.971 -2.795 -2.036 1.00 93.06 91 PHE A O 1
ATOM 726 N N . GLY A 1 92 ? 12.040 -4.130 -0.240 1.00 89.19 92 GLY A N 1
ATOM 727 C CA . GLY A 1 92 ? 13.493 -4.118 -0.130 1.00 89.19 92 GLY A CA 1
ATOM 728 C C . GLY A 1 92 ? 14.184 -4.964 -1.209 1.00 89.19 92 GLY A C 1
ATOM 729 O O . GLY A 1 92 ? 13.585 -5.802 -1.892 1.00 89.19 92 GLY A O 1
ATOM 730 N N . ARG A 1 93 ? 15.507 -4.778 -1.332 1.00 83.88 93 ARG A N 1
ATOM 731 C CA . ARG A 1 93 ? 16.343 -5.549 -2.275 1.00 83.88 93 ARG A CA 1
ATOM 732 C C . ARG A 1 93 ? 16.367 -7.049 -1.964 1.00 83.88 93 ARG A C 1
ATOM 734 O O . ARG A 1 93 ? 16.395 -7.851 -2.887 1.00 83.88 93 ARG A O 1
ATOM 741 N N . GLN A 1 94 ? 16.372 -7.412 -0.680 1.00 85.25 94 GLN A N 1
ATOM 742 C CA . GLN A 1 94 ? 16.512 -8.801 -0.206 1.00 85.25 94 GLN A CA 1
ATOM 743 C C . GLN A 1 94 ? 15.368 -9.256 0.710 1.00 85.25 94 GLN A C 1
ATOM 745 O O . GLN A 1 94 ? 15.252 -10.440 1.018 1.00 85.25 94 GLN A O 1
ATOM 750 N N . LYS A 1 95 ? 14.536 -8.324 1.183 1.00 89.25 95 LYS A N 1
ATOM 751 C CA . LYS A 1 95 ? 13.456 -8.585 2.137 1.00 89.25 95 LYS A CA 1
ATOM 752 C C . LYS A 1 95 ? 12.207 -7.824 1.726 1.00 89.25 95 LYS A C 1
ATOM 754 O O . LYS A 1 95 ? 12.321 -6.734 1.168 1.00 89.25 95 LYS A O 1
ATOM 759 N N . LEU A 1 96 ? 11.051 -8.392 2.036 1.00 91.88 96 LEU A N 1
ATOM 760 C CA . LEU A 1 96 ? 9.791 -7.662 2.079 1.00 91.88 96 LEU A CA 1
ATOM 761 C C . LEU A 1 96 ? 9.507 -7.296 3.531 1.00 91.88 96 LEU A C 1
ATOM 763 O O . LEU A 1 96 ? 9.635 -8.144 4.418 1.00 91.88 96 LEU A O 1
ATOM 767 N N . GLY A 1 97 ? 9.180 -6.031 3.759 1.00 94.38 97 GLY A N 1
ATOM 768 C CA . GLY A 1 97 ? 8.728 -5.539 5.051 1.00 94.38 97 GLY A CA 1
ATOM 769 C C . GLY A 1 97 ? 7.219 -5.375 5.041 1.00 94.38 97 GLY A C 1
ATOM 770 O O . GLY A 1 97 ? 6.673 -4.808 4.104 1.00 94.38 97 GLY A O 1
ATOM 771 N N . PHE A 1 98 ? 6.563 -5.846 6.087 1.00 96.25 98 PHE A N 1
ATOM 772 C CA . PHE A 1 98 ? 5.151 -5.631 6.352 1.00 96.25 98 PHE A CA 1
ATOM 773 C C . PHE A 1 98 ? 5.029 -4.794 7.616 1.00 96.25 98 PHE A C 1
ATOM 775 O O . PHE A 1 98 ? 5.700 -5.070 8.616 1.00 96.25 98 PHE A O 1
ATOM 782 N N . CYS A 1 99 ? 4.182 -3.777 7.571 1.00 96.44 99 CYS A N 1
ATOM 783 C CA . CYS A 1 99 ? 3.829 -2.966 8.721 1.00 96.44 99 CYS A CA 1
ATOM 784 C C . CYS A 1 99 ? 2.311 -2.846 8.764 1.00 96.44 99 CYS A C 1
ATOM 786 O O . CYS A 1 99 ? 1.728 -2.359 7.804 1.00 96.44 99 CYS A O 1
ATOM 788 N N . ILE A 1 100 ? 1.683 -3.279 9.854 1.00 97.06 100 ILE A N 1
ATOM 789 C CA . ILE A 1 100 ? 0.276 -2.976 10.103 1.00 97.06 100 ILE A CA 1
ATOM 790 C C . ILE A 1 100 ? 0.209 -1.864 11.130 1.00 97.06 100 ILE A C 1
ATOM 792 O O . ILE A 1 100 ? 0.845 -1.949 12.184 1.00 97.06 100 ILE A O 1
ATOM 796 N N . GLN A 1 101 ? -0.560 -0.830 10.818 1.00 96.44 101 GLN A N 1
ATOM 797 C CA . GLN A 1 101 ? -0.871 0.243 11.747 1.00 96.44 101 GLN A CA 1
ATOM 798 C C . GLN A 1 101 ? -2.371 0.245 12.017 1.00 96.44 101 GLN A C 1
ATOM 800 O O . GLN A 1 101 ? -3.164 0.130 11.088 1.00 96.44 101 GLN A O 1
ATOM 805 N N . ARG A 1 102 ? -2.762 0.346 13.287 1.00 96.75 102 ARG A N 1
ATOM 806 C CA . ARG A 1 102 ? -4.162 0.446 13.710 1.00 96.75 102 ARG A CA 1
ATOM 807 C C . ARG A 1 102 ? -4.297 1.628 14.655 1.00 96.75 102 ARG A C 1
ATOM 809 O O . ARG A 1 102 ? -3.667 1.639 15.712 1.00 96.75 102 ARG A O 1
ATOM 816 N N . TRP A 1 103 ? -5.075 2.620 14.253 1.00 97.00 103 TRP A N 1
ATOM 817 C CA . TRP A 1 103 ? -5.438 3.757 15.084 1.00 97.00 103 TRP A CA 1
ATOM 818 C C . TRP A 1 103 ? -6.837 3.528 15.641 1.00 97.00 103 TRP A C 1
ATOM 820 O O . TRP A 1 103 ? -7.775 3.307 14.880 1.00 97.00 103 TRP A O 1
ATOM 830 N N . ASP A 1 104 ? -6.985 3.588 16.961 1.00 95.25 104 ASP A N 1
ATOM 831 C CA . ASP A 1 104 ? -8.265 3.365 17.649 1.00 95.25 104 ASP A CA 1
ATOM 832 C C . ASP A 1 104 ? -8.992 4.674 18.027 1.00 95.25 104 ASP A C 1
ATOM 834 O O . ASP A 1 104 ? -10.003 4.655 18.728 1.00 95.25 104 ASP A O 1
ATOM 838 N N . GLY A 1 105 ? -8.476 5.826 17.585 1.00 93.94 105 GLY A N 1
ATOM 839 C CA . GLY A 1 105 ? -8.939 7.151 18.012 1.00 93.94 105 GLY A CA 1
ATOM 840 C C . GLY A 1 105 ? -8.119 7.771 19.148 1.00 93.94 105 GLY A C 1
ATOM 841 O O . GLY A 1 105 ? -8.281 8.959 19.424 1.00 93.94 105 GLY A O 1
ATOM 842 N N . LYS A 1 106 ? -7.246 7.000 19.806 1.00 94.12 106 LYS A N 1
ATOM 843 C CA . LYS A 1 106 ? -6.442 7.434 20.960 1.00 94.12 106 LYS A CA 1
ATOM 844 C C . LYS A 1 106 ? -4.966 7.077 20.821 1.00 94.12 106 LYS A C 1
ATOM 846 O O . LYS A 1 106 ? -4.109 7.893 21.158 1.00 94.12 106 LYS A O 1
ATOM 851 N N . GLN A 1 107 ? -4.667 5.869 20.359 1.00 95.50 107 GLN A N 1
ATOM 852 C CA . GLN A 1 107 ? -3.327 5.322 20.263 1.00 95.50 107 GLN A CA 1
ATOM 853 C C . GLN A 1 107 ? -3.107 4.608 18.928 1.00 95.50 107 GLN A C 1
ATOM 855 O O . GLN A 1 107 ? -3.979 3.941 18.371 1.00 95.50 107 GLN A O 1
ATOM 860 N N . LEU A 1 108 ? -1.879 4.746 18.422 1.00 95.31 108 LEU A N 1
ATOM 861 C CA . LEU A 1 108 ? -1.416 4.040 17.240 1.00 95.31 108 LEU A CA 1
ATOM 862 C C . LEU A 1 108 ? -0.726 2.740 17.652 1.00 95.31 108 LEU A C 1
ATOM 864 O O . LEU A 1 108 ? 0.363 2.753 18.229 1.00 95.31 108 LEU A O 1
ATOM 868 N N . HIS A 1 109 ? -1.334 1.614 17.306 1.00 96.44 109 HIS A N 1
ATOM 869 C CA . HIS A 1 109 ? -0.727 0.296 17.425 1.00 96.44 109 HIS A CA 1
ATOM 870 C C . HIS A 1 109 ? 0.012 -0.034 16.135 1.00 96.44 109 HIS A C 1
ATOM 872 O O . HIS A 1 109 ? -0.517 0.160 15.044 1.00 96.44 109 HIS A O 1
ATOM 878 N N . THR A 1 110 ? 1.255 -0.501 16.241 1.00 96.38 110 THR A N 1
ATOM 879 C CA . THR A 1 110 ? 2.090 -0.817 15.077 1.00 96.38 110 THR A CA 1
ATOM 880 C C . THR A 1 110 ? 2.739 -2.180 15.241 1.00 96.38 110 THR A C 1
ATOM 882 O O . THR A 1 110 ? 3.453 -2.419 16.213 1.00 96.38 110 THR A O 1
ATOM 885 N N . GLU A 1 111 ? 2.559 -3.044 14.248 1.00 97.00 111 GLU A N 1
ATOM 886 C CA . GLU A 1 111 ? 3.205 -4.350 14.175 1.00 97.00 111 GLU A CA 1
ATOM 887 C C . GLU A 1 111 ? 4.043 -4.450 12.906 1.00 97.00 111 GLU A C 1
ATOM 889 O O . GLU A 1 111 ? 3.622 -4.018 11.835 1.00 97.00 111 GLU A O 1
ATOM 894 N N . LYS A 1 112 ? 5.249 -5.016 13.015 1.00 96.38 112 LYS A N 1
ATOM 895 C CA . LYS A 1 112 ? 6.194 -5.117 11.898 1.00 96.38 112 LYS A CA 1
ATOM 896 C C . LYS A 1 112 ? 6.691 -6.543 11.734 1.00 96.38 112 LYS A C 1
ATOM 898 O O . LYS A 1 112 ? 7.020 -7.219 12.709 1.00 96.38 112 LYS A O 1
ATOM 903 N N . GLN A 1 113 ? 6.810 -6.978 10.489 1.00 94.69 113 GLN A N 1
ATOM 904 C CA . GLN A 1 113 ? 7.366 -8.274 10.124 1.00 94.69 113 GLN A CA 1
ATOM 905 C C . GLN A 1 113 ? 8.213 -8.135 8.867 1.00 94.69 113 GLN A C 1
ATOM 907 O O . GLN A 1 113 ? 7.839 -7.437 7.937 1.00 94.69 113 GLN A O 1
ATOM 912 N N . ASN A 1 114 ? 9.353 -8.819 8.821 1.00 92.19 114 ASN A N 1
ATOM 913 C CA . ASN A 1 114 ? 10.171 -8.900 7.617 1.00 92.19 114 ASN A CA 1
ATOM 914 C C . ASN A 1 114 ? 10.286 -10.354 7.185 1.00 92.19 114 ASN A C 1
ATOM 916 O O . ASN A 1 114 ? 10.551 -11.222 8.016 1.00 92.19 114 ASN A O 1
ATOM 920 N N . VAL A 1 115 ? 10.157 -10.601 5.887 1.00 89.75 115 VAL A N 1
ATOM 921 C CA . VAL A 1 115 ? 10.382 -11.918 5.285 1.00 89.75 115 VAL A CA 1
ATOM 922 C C . VAL A 1 115 ? 11.478 -11.818 4.235 1.00 89.75 115 VAL A C 1
ATOM 924 O O . VAL A 1 115 ? 11.647 -10.782 3.584 1.00 89.75 115 VAL A O 1
ATOM 927 N N . ALA A 1 116 ? 12.259 -12.885 4.079 1.00 85.75 116 ALA A N 1
ATOM 928 C CA . ALA A 1 116 ? 13.210 -12.970 2.981 1.00 85.75 116 ALA A CA 1
ATOM 929 C C . ALA A 1 116 ? 12.447 -12.948 1.653 1.00 85.75 116 ALA A C 1
ATOM 931 O O . ALA A 1 116 ? 11.430 -13.620 1.493 1.00 85.75 116 ALA A O 1
ATOM 932 N N . ARG A 1 117 ? 12.940 -12.173 0.690 1.00 78.31 117 ARG A N 1
ATOM 933 C CA . ARG A 1 117 ? 12.354 -12.121 -0.645 1.00 78.31 117 ARG A CA 1
ATOM 934 C C . ARG A 1 117 ? 12.915 -13.281 -1.464 1.00 78.31 117 ARG A C 1
ATOM 936 O O . ARG A 1 117 ? 13.910 -13.130 -2.167 1.00 78.31 117 ARG A O 1
ATOM 943 N N . LEU A 1 118 ? 12.303 -14.450 -1.310 1.00 63.03 118 LEU A N 1
ATOM 944 C CA . LEU A 1 118 ? 12.680 -15.676 -2.008 1.00 63.03 118 LEU A CA 1
ATOM 945 C C . LEU A 1 118 ? 11.868 -15.767 -3.305 1.00 63.03 118 LEU A C 1
ATOM 947 O O . LEU A 1 118 ? 10.726 -16.206 -3.303 1.00 63.03 118 LEU A O 1
ATOM 951 N N . GLY A 1 119 ? 12.424 -15.276 -4.412 1.00 61.56 119 GLY A N 1
ATOM 952 C CA . GLY A 1 119 ? 11.753 -15.337 -5.710 1.00 61.56 119 GLY A CA 1
ATOM 953 C C . GLY A 1 119 ? 12.500 -14.603 -6.826 1.00 61.56 119 GLY A C 1
ATOM 954 O O . GLY A 1 119 ? 13.403 -13.806 -6.553 1.00 61.56 119 GLY A O 1
ATOM 955 N N . PRO A 1 120 ? 12.152 -14.866 -8.097 1.00 60.72 120 PRO A N 1
ATOM 956 C CA . PRO A 1 120 ? 12.780 -14.230 -9.250 1.00 60.72 120 PRO A CA 1
ATOM 957 C C . PRO A 1 120 ? 12.578 -12.706 -9.246 1.00 60.72 120 PRO A C 1
ATOM 959 O O . PRO A 1 120 ? 11.634 -12.174 -8.659 1.00 60.72 120 PRO A O 1
ATOM 962 N N . ARG A 1 121 ? 13.451 -11.975 -9.955 1.00 69.69 121 ARG A N 1
ATOM 963 C CA . ARG A 1 121 ? 13.464 -10.495 -10.019 1.00 69.69 121 ARG A CA 1
ATOM 964 C C . ARG A 1 121 ? 12.201 -9.867 -10.640 1.00 69.69 121 ARG A C 1
ATOM 966 O O . ARG A 1 121 ? 12.153 -8.650 -10.775 1.00 69.69 121 ARG A O 1
ATOM 973 N N . VAL A 1 122 ? 11.178 -10.658 -10.977 1.00 72.56 122 VAL A N 1
ATOM 974 C CA . VAL A 1 122 ? 9.910 -10.232 -11.601 1.00 72.56 122 VAL A CA 1
ATOM 975 C C . VAL A 1 122 ? 9.273 -9.076 -10.835 1.00 72.56 122 VAL A C 1
ATOM 977 O O . VAL A 1 122 ? 8.958 -8.055 -11.434 1.00 72.56 122 VAL A O 1
ATOM 980 N N . GLY A 1 123 ? 9.191 -9.161 -9.503 1.00 82.94 123 GLY A N 1
ATOM 981 C CA . GLY A 1 123 ? 8.633 -8.062 -8.709 1.00 82.94 123 GLY A CA 1
ATOM 982 C C . GLY A 1 123 ? 9.409 -6.745 -8.855 1.00 82.94 123 GLY A C 1
ATOM 983 O O . GLY A 1 123 ? 8.826 -5.681 -8.733 1.00 82.94 123 GLY A O 1
ATOM 984 N N . SER A 1 124 ? 10.713 -6.781 -9.149 1.00 86.00 124 SER A N 1
ATOM 985 C CA . SER A 1 124 ? 11.487 -5.558 -9.406 1.00 86.00 124 SER A CA 1
ATOM 986 C C . SER A 1 124 ? 11.105 -4.911 -10.737 1.00 86.00 124 SER A C 1
ATOM 988 O O . SER A 1 124 ? 11.048 -3.691 -10.807 1.00 86.00 124 SER A O 1
ATOM 990 N N . TYR A 1 125 ? 10.790 -5.704 -11.764 1.00 90.31 125 TYR A N 1
ATOM 991 C CA . TYR A 1 125 ? 10.293 -5.179 -13.039 1.00 90.31 125 TYR A CA 1
ATOM 992 C C . TYR A 1 125 ? 8.860 -4.647 -12.926 1.00 90.31 125 TYR A C 1
ATOM 994 O O . TYR A 1 125 ? 8.558 -3.619 -13.517 1.00 90.31 125 TYR A O 1
ATOM 1002 N N . LEU A 1 126 ? 8.004 -5.275 -12.111 1.00 93.81 126 LEU A N 1
ATOM 1003 C CA . LEU A 1 126 ? 6.666 -4.746 -11.808 1.00 93.81 126 LEU A CA 1
ATOM 1004 C C . LEU A 1 126 ? 6.738 -3.389 -11.087 1.00 93.81 126 LEU A C 1
ATOM 1006 O O . LEU A 1 126 ? 5.989 -2.474 -11.411 1.00 93.81 126 LEU A O 1
ATOM 1010 N N . LEU A 1 127 ? 7.685 -3.219 -10.160 1.00 93.81 127 LEU A N 1
ATOM 1011 C CA . LEU A 1 127 ? 7.933 -1.925 -9.512 1.00 93.81 127 LEU A CA 1
ATOM 1012 C C . LEU A 1 127 ? 8.459 -0.869 -10.496 1.00 93.81 127 LEU A C 1
ATOM 1014 O O . LEU A 1 127 ? 8.078 0.295 -10.400 1.00 93.81 127 LEU A O 1
ATOM 1018 N N . LEU A 1 128 ? 9.310 -1.260 -11.453 1.00 92.94 128 LEU A N 1
ATOM 1019 C CA . LEU A 1 128 ? 9.731 -0.363 -12.534 1.00 92.94 128 LEU A CA 1
ATOM 1020 C C . LEU A 1 128 ? 8.538 0.046 -13.405 1.00 92.94 128 LEU A C 1
ATOM 1022 O O . LEU A 1 128 ? 8.389 1.227 -13.688 1.00 92.94 128 LEU A O 1
ATOM 1026 N N . ALA A 1 129 ? 7.652 -0.891 -13.750 1.00 95.12 129 ALA A N 1
ATOM 1027 C CA . ALA A 1 129 ? 6.432 -0.580 -14.488 1.00 95.12 129 ALA A CA 1
ATOM 1028 C C . ALA A 1 129 ? 5.540 0.413 -13.723 1.00 95.12 129 ALA A C 1
ATOM 1030 O O . ALA A 1 129 ? 5.066 1.374 -14.317 1.00 95.12 129 ALA A O 1
ATOM 1031 N N . LEU A 1 130 ? 5.369 0.258 -12.403 1.00 95.94 130 LEU A N 1
ATOM 1032 C CA . LEU A 1 130 ? 4.618 1.232 -11.595 1.00 95.94 130 LEU A CA 1
ATOM 1033 C C . LEU A 1 130 ? 5.262 2.621 -11.564 1.00 95.94 130 LEU A C 1
ATOM 1035 O O . LEU A 1 130 ? 4.542 3.613 -11.478 1.00 95.94 130 LEU A O 1
ATOM 1039 N N . ASN A 1 131 ? 6.593 2.717 -11.642 1.00 94.62 131 ASN A N 1
ATOM 1040 C CA . ASN A 1 131 ? 7.255 4.017 -11.740 1.00 94.62 131 ASN A CA 1
ATOM 1041 C C . ASN A 1 131 ? 6.901 4.740 -13.042 1.00 94.62 131 ASN A C 1
ATOM 1043 O O . ASN A 1 131 ? 6.678 5.945 -13.000 1.00 94.62 131 ASN A O 1
ATOM 1047 N N . GLU A 1 132 ? 6.821 4.013 -14.157 1.00 94.88 132 GLU A N 1
ATOM 1048 C CA . GLU A 1 132 ? 6.425 4.575 -15.453 1.00 94.88 132 GLU A CA 1
ATOM 1049 C C . GLU A 1 132 ? 4.930 4.912 -15.484 1.00 94.88 132 GLU A C 1
ATOM 1051 O O . GLU A 1 132 ? 4.549 6.004 -15.898 1.00 94.88 132 GLU A O 1
ATOM 1056 N N . ILE A 1 133 ? 4.077 4.023 -14.961 1.00 95.31 133 ILE A N 1
ATOM 1057 C CA . ILE A 1 133 ? 2.626 4.255 -14.870 1.00 95.31 133 ILE A CA 1
ATOM 1058 C C . ILE A 1 133 ? 2.323 5.504 -14.032 1.00 95.31 133 ILE A C 1
ATOM 1060 O O . ILE A 1 133 ? 1.389 6.230 -14.339 1.00 95.31 133 ILE A O 1
ATOM 1064 N N . CYS A 1 134 ? 3.129 5.812 -13.013 1.00 92.00 134 CYS A N 1
ATOM 1065 C CA . CYS A 1 134 ? 2.969 7.029 -12.216 1.00 92.00 134 CYS A CA 1
ATOM 1066 C C . CYS A 1 134 ? 3.059 8.322 -13.053 1.00 92.00 134 CYS A C 1
ATOM 1068 O O . CYS A 1 134 ? 2.479 9.333 -12.663 1.00 92.00 134 CYS A O 1
ATOM 1070 N N . LEU A 1 135 ? 3.785 8.314 -14.178 1.00 91.44 135 LEU A N 1
ATOM 1071 C CA . LEU A 1 135 ? 3.935 9.485 -15.049 1.00 91.44 135 LEU A CA 1
ATOM 1072 C C . LEU A 1 135 ? 2.673 9.744 -15.879 1.00 91.44 135 LEU A C 1
ATOM 1074 O O . LEU A 1 135 ? 2.331 10.894 -16.145 1.00 91.44 135 LEU A O 1
ATOM 1078 N N . GLN A 1 136 ? 1.988 8.675 -16.285 1.00 91.31 136 GLN A N 1
ATOM 1079 C CA . GLN A 1 136 ? 0.721 8.717 -17.013 1.00 91.31 136 GLN A CA 1
ATOM 1080 C C . GLN A 1 136 ? -0.196 7.605 -16.488 1.00 91.31 136 GLN A C 1
ATOM 1082 O O . GLN A 1 136 ? -0.212 6.505 -17.048 1.00 91.31 136 GLN A O 1
ATOM 1087 N N . PRO A 1 137 ? -0.929 7.862 -15.387 1.00 90.81 137 PRO A N 1
ATOM 1088 C CA . PRO A 1 137 ? -1.703 6.826 -14.717 1.00 90.81 137 PRO A CA 1
ATOM 1089 C C . PRO A 1 137 ? -2.812 6.247 -15.598 1.00 90.81 137 PRO A C 1
ATOM 1091 O O . PRO A 1 137 ? -3.774 6.933 -15.937 1.00 90.81 137 PRO A O 1
ATOM 1094 N N . ASP A 1 138 ? -2.710 4.952 -15.899 1.00 94.69 138 ASP A N 1
ATOM 1095 C CA . ASP A 1 138 ? -3.815 4.136 -16.403 1.00 94.69 138 ASP A CA 1
ATOM 1096 C C . ASP A 1 138 ? -4.355 3.251 -15.262 1.00 94.69 138 ASP A C 1
ATOM 1098 O O . ASP A 1 138 ? -3.630 2.368 -14.783 1.00 94.69 138 ASP A O 1
ATOM 1102 N N . PRO A 1 139 ? -5.606 3.452 -14.799 1.00 93.31 139 PRO A N 1
ATOM 1103 C CA . PRO A 1 139 ? -6.141 2.742 -13.636 1.00 93.31 139 PRO A CA 1
ATOM 1104 C C . PRO A 1 139 ? -6.150 1.218 -13.788 1.00 93.31 139 PRO A C 1
ATOM 1106 O O . PRO A 1 139 ? -5.918 0.497 -12.816 1.00 93.31 139 PRO A O 1
ATOM 1109 N N . VAL A 1 140 ? -6.405 0.712 -15.000 1.00 95.44 140 VAL A N 1
ATOM 1110 C CA . VAL A 1 140 ? -6.481 -0.731 -15.262 1.00 95.44 140 VAL A CA 1
ATOM 1111 C C . VAL A 1 140 ? -5.095 -1.360 -15.187 1.00 95.44 140 VAL A C 1
ATOM 1113 O O . VAL A 1 140 ? -4.905 -2.342 -14.468 1.00 95.44 140 VAL A O 1
ATOM 1116 N N . THR A 1 141 ? -4.113 -0.780 -15.873 1.00 96.19 141 THR A N 1
ATOM 1117 C CA . THR A 1 141 ? -2.730 -1.262 -15.872 1.00 96.19 141 THR A CA 1
ATOM 1118 C C . THR A 1 141 ? -2.127 -1.159 -14.475 1.00 96.19 141 THR A C 1
ATOM 1120 O O . THR A 1 141 ? -1.538 -2.128 -13.997 1.00 96.19 141 THR A O 1
ATOM 1123 N N . ALA A 1 142 ? -2.332 -0.038 -13.772 1.00 96.94 142 ALA A N 1
ATOM 1124 C CA . ALA A 1 142 ? -1.865 0.129 -12.398 1.00 96.94 142 ALA A CA 1
ATOM 1125 C C . ALA A 1 142 ? -2.417 -0.973 -11.482 1.00 96.94 142 ALA A C 1
ATOM 1127 O O . ALA A 1 142 ? -1.647 -1.630 -10.775 1.00 96.94 142 ALA A O 1
ATOM 1128 N N . ARG A 1 143 ? -3.734 -1.226 -11.549 1.00 96.75 143 ARG A N 1
ATOM 1129 C CA . ARG A 1 143 ? -4.392 -2.294 -10.789 1.00 96.75 143 ARG A CA 1
ATOM 1130 C C . ARG A 1 143 ? -3.770 -3.649 -11.094 1.00 96.75 143 ARG A C 1
ATOM 1132 O O . ARG A 1 143 ? -3.322 -4.311 -10.168 1.00 96.75 143 ARG A O 1
ATOM 1139 N N . LEU A 1 144 ? -3.670 -4.035 -12.368 1.00 96.12 144 LEU A N 1
ATOM 1140 C CA . LEU A 1 144 ? -3.113 -5.331 -12.771 1.00 96.12 144 LEU A CA 1
ATOM 1141 C C . LEU A 1 144 ? -1.676 -5.539 -12.271 1.00 96.12 144 LEU A C 1
ATOM 1143 O O . LEU A 1 144 ? -1.335 -6.630 -11.808 1.00 96.12 144 LEU A O 1
ATOM 1147 N N . VAL A 1 145 ? -0.839 -4.499 -12.330 1.00 96.38 145 VAL A N 1
ATOM 1148 C CA . VAL A 1 145 ? 0.548 -4.569 -11.851 1.00 96.38 145 VAL A CA 1
ATOM 1149 C C . VAL A 1 145 ? 0.605 -4.696 -10.325 1.00 96.38 145 VAL A C 1
ATOM 1151 O O . VAL A 1 145 ? 1.370 -5.517 -9.815 1.00 96.38 145 VAL A O 1
ATOM 1154 N N . VAL A 1 146 ? -0.228 -3.957 -9.584 1.00 95.94 146 VAL A N 1
ATOM 1155 C CA . VAL A 1 146 ? -0.348 -4.108 -8.123 1.00 95.94 146 VAL A CA 1
ATOM 1156 C C . VAL A 1 146 ? -0.871 -5.497 -7.751 1.00 95.94 146 VAL A C 1
ATOM 1158 O O . VAL A 1 146 ? -0.285 -6.152 -6.892 1.00 95.94 146 VAL A O 1
ATOM 1161 N N . SER A 1 147 ? -1.897 -6.009 -8.431 1.00 94.62 147 SER A N 1
ATOM 1162 C CA . SER A 1 147 ? -2.398 -7.372 -8.224 1.00 94.62 147 SER A CA 1
ATOM 1163 C C . SER A 1 147 ? -1.292 -8.413 -8.432 1.00 94.62 147 SER A C 1
ATOM 1165 O O . SER A 1 147 ? -1.130 -9.324 -7.622 1.00 94.62 147 SER A O 1
ATOM 1167 N N . ALA A 1 148 ? -0.470 -8.256 -9.474 1.00 93.31 148 ALA A N 1
ATOM 1168 C CA . ALA A 1 148 ? 0.668 -9.136 -9.735 1.00 93.31 148 ALA A CA 1
ATOM 1169 C C . ALA A 1 148 ? 1.761 -9.062 -8.649 1.00 93.31 148 ALA A C 1
ATOM 1171 O O . ALA A 1 148 ? 2.442 -10.059 -8.411 1.00 93.31 148 ALA A O 1
ATOM 1172 N N . LEU A 1 149 ? 1.920 -7.917 -7.972 1.00 92.75 149 LEU A N 1
ATOM 1173 C CA . LEU A 1 149 ? 2.811 -7.777 -6.814 1.00 92.75 149 LEU A CA 1
ATOM 1174 C C . LEU A 1 149 ? 2.262 -8.457 -5.553 1.00 92.75 149 LEU A C 1
ATOM 1176 O O . LEU A 1 149 ? 3.060 -8.926 -4.743 1.00 92.75 149 LEU A O 1
ATOM 1180 N N . LEU A 1 150 ? 0.937 -8.507 -5.386 1.00 91.50 150 LEU A N 1
ATOM 1181 C CA . LEU A 1 150 ? 0.278 -9.080 -4.207 1.00 91.50 150 LEU A CA 1
ATOM 1182 C C . LEU A 1 150 ? 0.122 -10.604 -4.282 1.00 91.50 150 LEU A C 1
ATOM 1184 O O . LEU A 1 150 ? 0.284 -11.269 -3.265 1.00 91.50 150 LEU A O 1
ATOM 1188 N N . LYS A 1 151 ? -0.140 -11.173 -5.468 1.00 88.69 151 LYS A N 1
ATOM 1189 C CA . LYS A 1 151 ? -0.375 -12.622 -5.654 1.00 88.69 151 LYS A CA 1
ATOM 1190 C C . LYS A 1 151 ? 0.679 -13.549 -5.025 1.00 88.69 151 LYS A C 1
ATOM 1192 O O . LYS A 1 151 ? 0.286 -14.556 -4.455 1.00 88.69 151 LYS A O 1
ATOM 1197 N N . PRO A 1 152 ? 1.995 -13.269 -5.097 1.00 86.50 152 PRO A N 1
ATOM 1198 C CA . PRO A 1 152 ? 3.000 -14.138 -4.481 1.00 86.50 152 PRO A CA 1
ATOM 1199 C C . PRO A 1 152 ? 3.081 -14.021 -2.951 1.00 86.50 152 PRO A C 1
ATOM 1201 O O . PRO A 1 152 ? 3.922 -14.685 -2.350 1.00 86.50 152 PRO A O 1
ATOM 1204 N N . LEU A 1 153 ? 2.314 -13.110 -2.340 1.00 82.25 153 LEU A N 1
ATOM 1205 C CA . LEU A 1 153 ? 2.367 -12.810 -0.908 1.00 82.25 153 LEU A CA 1
ATOM 1206 C C . LEU A 1 153 ? 1.264 -13.520 -0.109 1.00 82.25 153 LEU A C 1
ATOM 1208 O O . LEU A 1 153 ? 1.417 -13.634 1.105 1.00 82.25 153 LEU A O 1
ATOM 1212 N N . SER A 1 154 ? 0.177 -13.952 -0.763 1.00 76.69 154 SER A N 1
ATOM 1213 C CA . SER A 1 154 ? -0.930 -14.703 -0.147 1.00 76.69 154 SER A CA 1
ATOM 1214 C C . SER A 1 154 ? -0.611 -16.175 0.050 1.00 76.69 154 SER A C 1
ATOM 1216 O O . SER A 1 154 ? -0.042 -16.758 -0.902 1.00 76.69 154 SER A O 1
#

pLDDT: mean 91.26, std 6.86, range [60.72, 97.25]

Organism: Raoultella terrigena (NCBI:txid577)

Sequence (154 aa):
MIADLPEILHRLVNQQDTLQVRFPEPDVSVPELAYKVPFPRLEIVLDGELKERGLPLSDSQLTLSQVLYVQAGKWTLPEWTGPASTLSILFGRQKLGFCIQRWDGKQLHTEKQNVARLGPRVGSYLLLALNEICLQPDPVTARLVVSALLKPLS